Protein AF-A0A352UNQ6-F1 (afdb_monomer_lite)

Radius of gyration: 17.91 Å; chains: 1; bounding box: 37×36×43 Å

Foldseek 3Di:
DDPDDDPWDDQAAPDDDDPPDDHKYKAWDADVVVVGPDTDIDIDDDQRPTDHDAAPCVPVNDPGDDPPPCVVVPVVVVDDPDDDDDDDD

Secondary structure (DSSP, 8-state):
--S----PPPP-TT---STTSPPPEEEEEE-GGGT-SS-EEEEE--TTSSS----THHHH-TTSPPTT-TTTS-GGGG--SSPPP----

Sequence (89 aa):
MSNYVELGYPIYDGMGVYPGLPIPTVKIREDLTKGDPWNGSVMDIYLHAGTHCDAPWHYMGGDAPKMSDTKALPPESFVYDHPLMIDCP

Structure (mmCIF, N/CA/C/O backbone):
data_AF-A0A352UNQ6-F1
#
_entry.id   AF-A0A352UNQ6-F1
#
loop_
_atom_site.group_PDB
_atom_site.id
_atom_site.type_symbol
_atom_site.label_atom_id
_atom_site.label_alt_id
_atom_site.label_comp_id
_atom_site.label_asym_id
_atom_site.label_entity_id
_atom_site.label_seq_id
_atom_site.pdbx_PDB_ins_code
_atom_site.Cartn_x
_atom_site.Cartn_y
_atom_site.Cartn_z
_atom_site.occupancy
_atom_site.B_iso_or_equiv
_atom_site.auth_seq_id
_atom_site.auth_comp_id
_atom_site.auth_asym_id
_atom_site.auth_atom_id
_atom_site.pdbx_PDB_model_num
ATOM 1 N N . MET A 1 1 ? -21.831 -16.936 -2.668 1.00 59.50 1 MET A N 1
ATOM 2 C CA . MET A 1 1 ? -20.358 -17.034 -2.732 1.00 59.50 1 MET A CA 1
ATOM 3 C C . MET A 1 1 ? -19.849 -15.748 -3.357 1.00 59.50 1 MET A C 1
ATOM 5 O O . MET A 1 1 ? -20.541 -15.229 -4.223 1.00 59.50 1 MET A O 1
ATOM 9 N N . SER A 1 2 ? -18.741 -15.190 -2.865 1.00 69.38 2 SER A N 1
ATOM 10 C CA . SER A 1 2 ? -18.146 -13.989 -3.468 1.00 69.38 2 SER A CA 1
ATOM 11 C C . SER A 1 2 ? -17.583 -14.342 -4.845 1.00 69.38 2 SER A C 1
ATOM 13 O O . SER A 1 2 ? -16.946 -15.382 -4.981 1.00 69.38 2 SER A O 1
ATOM 15 N N . ASN A 1 3 ? -17.797 -13.481 -5.840 1.00 90.69 3 ASN A N 1
ATOM 16 C CA . ASN A 1 3 ? -17.172 -13.602 -7.164 1.00 90.69 3 ASN A CA 1
ATOM 17 C C . ASN A 1 3 ? -15.717 -13.093 -7.174 1.00 90.69 3 ASN A C 1
ATOM 19 O O . ASN A 1 3 ? -15.104 -13.015 -8.233 1.00 90.69 3 ASN A O 1
ATOM 23 N N . TYR A 1 4 ? -15.182 -12.726 -6.008 1.00 91.69 4 TYR A N 1
ATOM 24 C CA . TYR A 1 4 ? -13.854 -12.151 -5.841 1.00 91.69 4 TYR A CA 1
ATOM 25 C C . TYR A 1 4 ? -13.049 -12.936 -4.813 1.00 91.69 4 TYR A C 1
ATOM 27 O O . TYR A 1 4 ? -13.590 -13.370 -3.790 1.00 91.69 4 TYR A O 1
ATOM 35 N N . VAL A 1 5 ? -11.752 -13.058 -5.088 1.00 92.00 5 VAL A N 1
ATOM 36 C CA . VAL A 1 5 ? -10.739 -13.595 -4.179 1.00 92.00 5 VAL A CA 1
ATOM 37 C C . VAL A 1 5 ? -9.820 -12.447 -3.777 1.00 92.00 5 VAL A C 1
ATOM 39 O O . VAL A 1 5 ? -9.323 -11.727 -4.639 1.00 92.00 5 VAL A O 1
ATOM 42 N N . GLU A 1 6 ? -9.612 -12.277 -2.474 1.00 94.31 6 GLU A N 1
ATOM 43 C CA . GLU A 1 6 ? -8.681 -11.286 -1.937 1.00 94.31 6 GLU A CA 1
ATOM 44 C C . GLU A 1 6 ? -7.244 -11.792 -2.093 1.00 94.31 6 GLU A C 1
ATOM 46 O O . GLU A 1 6 ? -6.915 -12.882 -1.623 1.00 94.31 6 GLU A O 1
ATOM 51 N N . LEU A 1 7 ? -6.401 -10.996 -2.752 1.00 94.56 7 LEU A N 1
ATOM 52 C CA . LEU A 1 7 ? -4.964 -11.258 -2.904 1.00 94.56 7 LEU A CA 1
ATOM 53 C C . LEU A 1 7 ? -4.109 -10.222 -2.156 1.00 94.56 7 LEU A C 1
ATOM 55 O O . LEU A 1 7 ? -2.893 -10.384 -2.041 1.00 94.56 7 LEU A O 1
ATOM 59 N N . GLY A 1 8 ? -4.723 -9.142 -1.667 1.00 95.12 8 GLY A N 1
ATOM 60 C CA . GLY A 1 8 ? -4.068 -8.114 -0.881 1.00 95.12 8 GLY A CA 1
ATOM 61 C C . GLY A 1 8 ? -3.725 -8.609 0.519 1.00 95.12 8 GLY A C 1
ATOM 62 O O . GLY A 1 8 ? -4.533 -9.231 1.209 1.00 95.12 8 GLY A O 1
ATOM 63 N N . TYR A 1 9 ? -2.512 -8.301 0.963 1.00 94.88 9 TYR A N 1
ATOM 64 C CA . TYR A 1 9 ? -2.129 -8.481 2.352 1.00 94.88 9 TYR A CA 1
ATOM 65 C C . TYR A 1 9 ? -2.618 -7.281 3.178 1.00 94.88 9 TYR A C 1
ATOM 67 O O . TYR A 1 9 ? -2.410 -6.139 2.754 1.00 94.88 9 TYR A O 1
ATOM 75 N N . PRO A 1 10 ? -3.250 -7.491 4.348 1.00 94.50 10 PRO A N 1
ATOM 76 C CA . PRO A 1 10 ? -3.746 -6.390 5.163 1.00 94.50 10 PRO A CA 1
ATOM 77 C C . PRO A 1 10 ? -2.599 -5.499 5.652 1.00 94.50 10 PRO A C 1
ATOM 79 O O . PRO A 1 10 ? -1.544 -5.987 6.059 1.00 94.50 10 PRO A O 1
ATOM 82 N N . ILE A 1 11 ? -2.840 -4.189 5.672 1.00 95.44 11 ILE A N 1
ATOM 83 C CA . ILE A 1 11 ? -1.942 -3.215 6.293 1.00 95.44 11 ILE A CA 1
ATOM 84 C C . ILE A 1 11 ? -2.405 -2.964 7.724 1.00 95.44 11 ILE A C 1
ATOM 86 O O . ILE A 1 11 ? -3.564 -2.619 7.957 1.00 95.44 11 ILE A O 1
ATOM 90 N N . TYR A 1 12 ? -1.501 -3.135 8.683 1.00 95.19 12 TYR A N 1
ATOM 91 C CA . TYR A 1 12 ? -1.790 -2.935 10.099 1.00 95.19 12 TYR A CA 1
ATOM 92 C C . TYR A 1 12 ? -0.546 -2.485 10.871 1.00 95.19 12 TYR A C 1
ATOM 94 O O . TYR A 1 12 ? 0.589 -2.650 10.419 1.00 95.19 12 TYR A O 1
ATOM 102 N N . ASP A 1 13 ? -0.780 -1.896 12.042 1.00 96.38 13 ASP A N 1
ATOM 103 C CA . ASP A 1 13 ? 0.272 -1.417 12.938 1.00 96.38 13 ASP A CA 1
ATOM 104 C C . ASP A 1 13 ? 1.209 -2.560 13.352 1.00 96.38 13 ASP A C 1
ATOM 106 O O . ASP A 1 13 ? 0.760 -3.626 13.778 1.00 96.38 13 ASP A O 1
ATOM 110 N N . GLY A 1 14 ? 2.518 -2.351 13.216 1.00 92.38 14 GLY A N 1
ATOM 111 C CA . GLY A 1 14 ? 3.505 -3.354 13.622 1.00 92.38 14 GLY A CA 1
ATOM 112 C C . GLY A 1 14 ? 3.646 -4.551 12.673 1.00 92.38 14 GLY A C 1
ATOM 113 O O . GLY A 1 14 ? 4.266 -5.546 13.053 1.00 92.38 14 GLY A O 1
ATOM 114 N N . MET A 1 15 ? 3.081 -4.494 11.460 1.00 94.44 15 MET A N 1
ATOM 115 C CA . MET A 1 15 ? 3.223 -5.575 10.481 1.00 94.44 15 MET A CA 1
ATOM 116 C C . MET A 1 15 ? 4.681 -5.808 10.054 1.00 94.44 15 MET A C 1
ATOM 118 O O . MET A 1 15 ? 5.528 -4.914 10.115 1.00 94.44 15 MET A O 1
ATOM 122 N N . GLY A 1 16 ? 4.963 -7.022 9.577 1.00 92.75 16 GLY A N 1
ATOM 123 C CA . GLY A 1 16 ? 6.273 -7.364 9.031 1.00 92.75 16 GLY A CA 1
ATOM 124 C C . GLY A 1 16 ? 6.598 -6.541 7.783 1.00 92.75 16 GLY A C 1
ATOM 125 O O . GLY A 1 16 ? 5.776 -6.412 6.878 1.00 92.75 16 GLY A O 1
ATOM 126 N N . VAL A 1 17 ? 7.821 -6.022 7.730 1.00 95.62 17 VAL A N 1
ATOM 127 C CA . VAL A 1 17 ? 8.400 -5.344 6.564 1.00 95.62 17 VAL A CA 1
ATOM 128 C C . VAL A 1 17 ? 9.817 -5.846 6.329 1.00 95.62 17 VAL A C 1
ATOM 130 O O . VAL A 1 17 ? 10.382 -6.563 7.159 1.00 95.62 17 VAL A O 1
ATOM 133 N N . TYR A 1 18 ? 10.406 -5.469 5.195 1.00 95.31 18 TYR A N 1
ATOM 134 C CA . TYR A 1 18 ? 11.803 -5.781 4.923 1.00 95.31 18 TYR A CA 1
ATOM 135 C C . TYR A 1 18 ? 12.715 -5.240 6.048 1.00 95.31 18 TYR A C 1
ATOM 137 O O . TYR A 1 18 ? 12.508 -4.109 6.509 1.00 95.31 18 TYR A O 1
ATOM 145 N N . PRO A 1 19 ? 13.727 -6.010 6.499 1.00 96.56 19 PRO A N 1
ATOM 146 C CA . PRO A 1 19 ? 14.588 -5.612 7.609 1.00 96.56 19 PRO A CA 1
ATOM 147 C C . PRO A 1 19 ? 15.212 -4.223 7.426 1.00 96.56 19 PRO A C 1
ATOM 149 O O . PRO A 1 19 ? 15.864 -3.943 6.422 1.00 96.56 19 PRO A O 1
ATOM 152 N N . GLY A 1 20 ? 15.039 -3.362 8.431 1.00 94.69 20 GLY A N 1
ATOM 153 C CA . GLY A 1 20 ? 15.593 -2.005 8.447 1.00 94.69 20 GLY A CA 1
ATOM 154 C C . GLY A 1 20 ? 14.722 -0.933 7.786 1.00 94.69 20 GLY A C 1
ATOM 155 O O . GLY A 1 20 ? 15.111 0.233 7.807 1.00 94.69 20 GLY A O 1
ATOM 156 N N . LEU A 1 21 ? 13.554 -1.284 7.236 1.00 93.88 21 LEU A N 1
ATOM 157 C CA . LEU A 1 21 ? 12.606 -0.305 6.699 1.00 93.88 21 LEU A CA 1
ATOM 158 C C . LEU A 1 21 ? 11.625 0.207 7.766 1.00 93.88 21 LEU A C 1
ATOM 160 O O . LEU A 1 21 ? 11.391 -0.477 8.767 1.00 93.88 21 LEU A O 1
ATOM 164 N N . PRO A 1 22 ? 11.031 1.401 7.567 1.00 95.62 22 PRO A N 1
ATOM 165 C CA . PRO A 1 22 ? 10.005 1.914 8.464 1.00 95.62 22 PRO A CA 1
ATOM 166 C C . PRO A 1 22 ? 8.804 0.967 8.544 1.00 95.62 22 PRO A C 1
ATOM 168 O O . PRO A 1 22 ? 8.235 0.572 7.526 1.00 95.62 22 PRO A O 1
ATOM 171 N N . ILE A 1 23 ? 8.416 0.630 9.771 1.00 96.06 23 ILE A N 1
ATOM 172 C CA . ILE A 1 23 ? 7.248 -0.204 10.052 1.00 96.06 23 ILE A CA 1
ATOM 173 C C . ILE A 1 23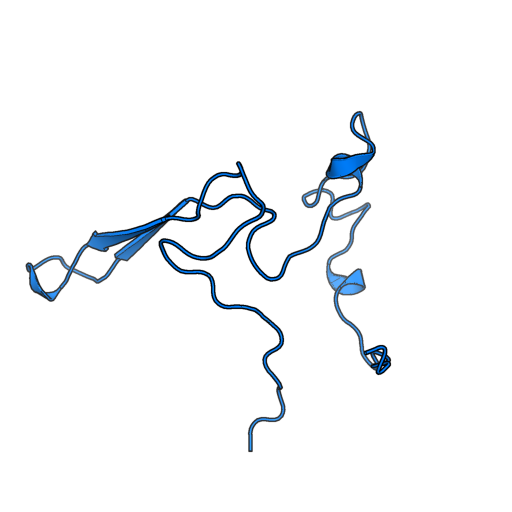 ? 5.989 0.672 9.929 1.00 96.06 23 ILE A C 1
ATOM 175 O O . ILE A 1 23 ? 5.976 1.759 10.516 1.00 96.06 23 ILE A O 1
ATOM 179 N N . PRO A 1 24 ? 4.943 0.238 9.196 1.00 96.38 24 PRO A N 1
ATOM 180 C CA . PRO A 1 24 ? 3.687 0.966 9.117 1.00 96.38 24 PRO A CA 1
ATOM 181 C C . PRO A 1 24 ? 3.093 1.200 10.501 1.00 96.38 24 PRO A C 1
ATOM 183 O O . PRO A 1 24 ? 3.107 0.303 11.349 1.00 96.38 24 PRO A O 1
ATOM 186 N N . THR A 1 25 ? 2.542 2.395 10.705 1.00 96.94 25 THR A N 1
ATOM 187 C CA . THR A 1 25 ? 1.784 2.710 11.916 1.00 96.94 25 THR A CA 1
ATOM 188 C C . THR A 1 25 ? 0.351 3.057 11.573 1.00 96.94 25 THR A C 1
ATOM 190 O O . THR A 1 25 ? 0.102 3.777 10.607 1.00 96.94 25 THR A O 1
ATOM 193 N N . VAL A 1 26 ? -0.591 2.547 12.365 1.00 96.25 26 VAL A N 1
ATOM 194 C CA . VAL A 1 26 ? -2.018 2.864 12.244 1.00 96.25 26 VAL A CA 1
ATOM 195 C C . VAL A 1 26 ? -2.534 3.221 13.629 1.00 96.25 26 VAL A C 1
ATOM 197 O O . VAL A 1 26 ? -2.581 2.374 14.517 1.00 96.25 26 VAL A O 1
ATOM 200 N N . LYS A 1 27 ? -2.897 4.488 13.837 1.00 96.44 27 LYS A N 1
ATOM 201 C CA . LYS A 1 27 ? -3.278 5.011 15.157 1.00 96.44 27 LYS A CA 1
ATOM 202 C C . LYS A 1 27 ? -4.641 5.673 15.106 1.00 96.44 27 LYS A C 1
ATOM 204 O O . LYS A 1 27 ? -4.882 6.519 14.248 1.00 96.44 27 LYS A O 1
ATOM 209 N N . ILE A 1 28 ? -5.501 5.334 16.064 1.00 97.06 28 ILE A N 1
ATOM 210 C CA . ILE A 1 28 ? -6.773 6.031 16.272 1.00 97.06 28 ILE A CA 1
ATOM 211 C C . ILE A 1 28 ? -6.477 7.479 16.681 1.00 97.06 28 ILE A C 1
ATOM 213 O O . ILE A 1 28 ? -5.697 7.719 17.605 1.00 97.06 28 ILE A O 1
ATOM 217 N N . ARG A 1 29 ? -7.099 8.430 15.983 1.00 97.50 29 ARG A N 1
ATOM 218 C CA . ARG A 1 29 ? -7.023 9.868 16.258 1.00 97.50 29 ARG A CA 1
ATOM 219 C C . ARG A 1 29 ? -8.306 10.376 16.904 1.00 97.50 29 ARG A C 1
ATOM 221 O O . ARG A 1 29 ? -8.221 11.040 17.928 1.00 97.50 29 ARG A O 1
ATOM 228 N N . GLU A 1 30 ? -9.456 10.032 16.331 1.00 98.56 30 GLU A N 1
ATOM 229 C CA . GLU A 1 30 ? -10.778 10.291 16.907 1.00 98.56 30 GLU A CA 1
ATOM 230 C C . GLU A 1 30 ? -11.431 8.962 17.313 1.00 98.56 30 GLU A C 1
ATOM 232 O O . GLU A 1 30 ? -11.341 7.978 16.575 1.00 98.56 30 GLU A O 1
ATOM 237 N N . ASP A 1 31 ? -12.057 8.921 18.488 1.00 98.12 31 ASP A N 1
ATOM 238 C CA . ASP A 1 31 ? -12.600 7.715 19.111 1.00 98.12 31 ASP A CA 1
ATOM 239 C C . ASP A 1 31 ? -13.971 7.976 19.762 1.00 98.12 31 ASP A C 1
ATOM 241 O O . ASP A 1 31 ? -14.083 8.626 20.807 1.00 98.12 31 ASP A O 1
ATOM 245 N N . LEU A 1 32 ? -15.030 7.400 19.186 1.00 98.31 32 LEU A N 1
ATOM 246 C CA . LEU A 1 32 ? -16.403 7.492 19.699 1.00 98.31 32 LEU A CA 1
ATOM 247 C C . LEU A 1 32 ? -16.522 6.995 21.142 1.00 98.31 32 LEU A C 1
ATOM 249 O O . LEU A 1 32 ? -17.347 7.500 21.902 1.00 98.31 32 LEU A O 1
ATOM 253 N N . THR A 1 33 ? -15.691 6.033 21.554 1.00 97.88 33 THR A N 1
ATOM 254 C CA . THR A 1 33 ? -15.709 5.523 22.934 1.00 97.88 33 THR A CA 1
ATOM 255 C C . THR A 1 33 ? -15.188 6.548 23.943 1.00 97.88 33 THR A C 1
ATOM 257 O O . THR A 1 33 ? -15.492 6.451 25.131 1.00 97.88 33 THR A O 1
ATOM 260 N N . LYS A 1 34 ? -14.456 7.565 23.468 1.00 97.56 34 LYS A N 1
ATOM 261 C CA . LYS A 1 34 ? -13.961 8.704 24.248 1.00 97.56 34 LYS A CA 1
ATOM 262 C C . LYS A 1 34 ? -14.828 9.960 24.101 1.00 97.56 34 LYS A C 1
ATOM 264 O O . LYS A 1 34 ? -14.516 10.978 24.713 1.00 97.56 34 LYS A O 1
ATOM 269 N N . GLY A 1 35 ? -15.929 9.881 23.350 1.00 98.06 35 GLY A N 1
ATOM 270 C CA . GLY A 1 35 ? -16.859 10.992 23.133 1.00 98.06 35 GLY A CA 1
ATOM 271 C C . GLY A 1 35 ? -16.524 11.886 21.937 1.00 98.06 35 GLY A C 1
ATOM 272 O O . GLY A 1 35 ? -17.164 12.926 21.777 1.00 98.06 35 GLY A O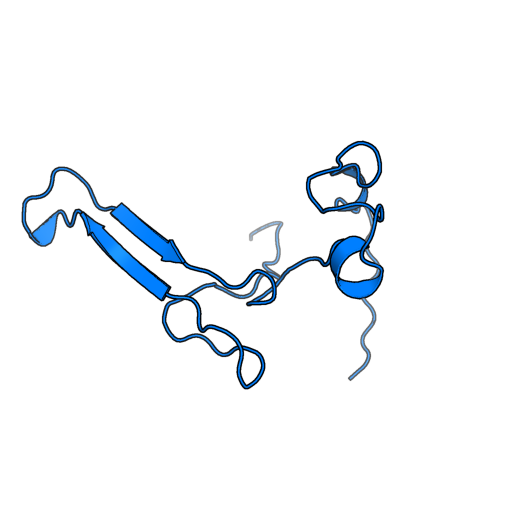 1
ATOM 273 N N . ASP A 1 36 ? -15.565 11.496 21.093 1.00 98.44 36 ASP A N 1
ATOM 274 C CA . ASP A 1 36 ? -15.317 12.185 19.825 1.00 98.44 36 ASP A CA 1
ATOM 275 C C . ASP A 1 36 ? -16.490 11.973 18.846 1.00 98.44 36 ASP A C 1
ATOM 277 O O . ASP A 1 36 ? -17.221 10.988 18.954 1.00 98.44 36 ASP A O 1
ATOM 281 N N . PRO A 1 37 ? -16.700 12.867 17.863 1.00 98.31 37 PRO A N 1
ATOM 282 C CA . PRO A 1 37 ? -17.858 12.799 16.965 1.00 98.31 37 PRO A CA 1
ATOM 283 C C . PRO A 1 37 ? -17.832 11.639 15.948 1.00 98.31 37 PRO A C 1
ATOM 285 O O . PRO A 1 37 ? -18.870 11.335 15.359 1.00 98.31 37 PRO A O 1
ATOM 288 N N . TRP A 1 38 ? -16.681 11.001 15.713 1.00 98.44 38 TRP A N 1
ATOM 289 C CA . TRP A 1 38 ? -16.519 9.848 14.816 1.00 98.44 38 TRP A CA 1
ATOM 290 C C . TRP A 1 38 ? -15.270 9.036 15.183 1.00 98.44 38 TRP A C 1
ATOM 292 O O . TRP A 1 38 ? -14.439 9.483 15.966 1.00 98.44 38 TRP A O 1
ATOM 302 N N . ASN A 1 39 ? -15.124 7.852 14.581 1.00 98.31 39 ASN A N 1
ATOM 303 C CA . ASN A 1 39 ? -13.875 7.093 14.624 1.00 98.31 39 ASN A CA 1
ATOM 304 C C . ASN A 1 39 ? -12.996 7.477 13.432 1.00 98.31 39 ASN A C 1
ATOM 306 O O . ASN A 1 39 ? -13.444 7.404 12.288 1.00 98.31 39 ASN A O 1
ATOM 310 N N . GLY A 1 40 ? -11.752 7.861 13.692 1.00 97.81 40 GLY A N 1
ATOM 311 C CA . GLY A 1 40 ? -10.780 8.230 12.667 1.00 97.81 40 GLY A CA 1
ATOM 312 C C . GLY A 1 40 ? -9.407 7.667 12.997 1.00 97.81 40 GLY A C 1
ATOM 313 O O . GLY A 1 40 ? -9.040 7.553 14.164 1.00 97.81 40 GLY A O 1
ATOM 314 N N . SER A 1 41 ? -8.645 7.270 11.979 1.00 97.44 41 SER A N 1
ATOM 315 C CA . SER A 1 41 ? -7.280 6.760 12.144 1.00 97.44 41 SER A CA 1
ATOM 316 C C . SER A 1 41 ? -6.319 7.446 11.185 1.00 97.44 41 SER A C 1
ATOM 318 O O . SER A 1 41 ? -6.694 7.819 10.075 1.00 97.44 41 SER A O 1
ATOM 320 N N . VAL A 1 42 ? -5.074 7.597 11.624 1.00 97.88 42 VAL A N 1
ATOM 321 C CA . VAL A 1 42 ? -3.953 8.080 10.817 1.00 97.88 42 VAL A CA 1
ATOM 322 C C . VAL A 1 42 ? -3.052 6.897 10.501 1.00 97.88 42 VAL A C 1
ATOM 324 O O . VAL A 1 42 ? -2.751 6.097 11.390 1.00 97.88 42 VAL A O 1
ATOM 327 N N . MET A 1 43 ? -2.642 6.801 9.238 1.00 97.00 43 MET A N 1
ATOM 328 C CA . MET A 1 43 ? -1.727 5.780 8.752 1.00 97.00 43 MET A CA 1
ATOM 329 C C . MET A 1 43 ? -0.470 6.432 8.183 1.00 97.00 43 MET A C 1
ATOM 331 O O . MET A 1 43 ? -0.566 7.239 7.260 1.00 97.00 43 MET A O 1
ATOM 335 N N . ASP A 1 44 ? 0.686 6.014 8.693 1.00 96.88 44 ASP A N 1
ATOM 336 C CA . ASP A 1 44 ? 1.999 6.299 8.114 1.00 96.88 44 ASP A CA 1
ATOM 337 C C . ASP A 1 44 ? 2.580 4.986 7.585 1.00 96.88 44 ASP A C 1
ATOM 339 O O . ASP A 1 44 ? 2.648 3.998 8.318 1.00 96.88 44 ASP A O 1
ATOM 343 N N . ILE A 1 45 ? 2.987 4.954 6.316 1.00 96.31 45 ILE A N 1
ATOM 344 C CA . ILE A 1 45 ? 3.385 3.719 5.632 1.00 96.31 45 ILE A CA 1
ATOM 345 C C . ILE A 1 45 ? 4.613 3.930 4.745 1.00 96.31 45 ILE A C 1
ATOM 347 O O . ILE A 1 45 ? 4.732 4.930 4.038 1.00 96.31 45 ILE A O 1
ATOM 351 N N . TYR A 1 46 ? 5.515 2.947 4.754 1.00 95.50 46 TYR A N 1
ATOM 352 C CA . TYR A 1 46 ? 6.537 2.803 3.724 1.00 95.50 46 TYR A CA 1
ATOM 353 C C . TYR A 1 46 ? 5.935 2.106 2.497 1.00 95.50 46 TYR A C 1
ATOM 355 O O . TYR A 1 46 ? 5.342 1.042 2.637 1.00 95.50 46 TYR A O 1
ATOM 363 N N . LEU A 1 47 ? 6.091 2.676 1.298 1.00 95.00 47 LEU A N 1
ATOM 364 C CA . LEU A 1 47 ? 5.337 2.249 0.104 1.00 95.00 47 LEU A CA 1
ATOM 365 C C . LEU A 1 47 ? 5.620 0.812 -0.371 1.00 95.00 47 LEU A C 1
ATOM 367 O O . LEU A 1 47 ? 4.826 0.273 -1.134 1.00 95.00 47 LEU A O 1
ATOM 371 N N . HIS A 1 48 ? 6.692 0.181 0.116 1.00 95.44 48 HIS A N 1
ATOM 372 C CA . HIS A 1 48 ? 7.004 -1.232 -0.141 1.00 95.44 48 HIS A CA 1
ATOM 373 C C . HIS A 1 48 ? 6.533 -2.175 0.983 1.00 95.44 48 HIS A C 1
ATOM 375 O O . HIS A 1 48 ? 7.088 -3.259 1.168 1.00 95.44 48 HIS A O 1
ATOM 381 N N . ALA A 1 49 ? 5.554 -1.758 1.790 1.00 95.38 49 ALA A N 1
ATOM 382 C CA . ALA A 1 49 ? 4.908 -2.610 2.784 1.00 95.38 49 ALA A CA 1
ATOM 383 C C . ALA A 1 49 ? 3.634 -3.253 2.209 1.00 95.38 49 ALA A C 1
ATOM 385 O O . ALA A 1 49 ? 2.819 -2.580 1.582 1.00 95.38 49 ALA A O 1
ATOM 386 N N . GLY A 1 50 ? 3.443 -4.552 2.467 1.00 95.25 50 GLY A N 1
ATOM 387 C CA . GLY A 1 50 ? 2.281 -5.314 1.991 1.00 95.25 50 GLY A CA 1
ATOM 388 C C . GLY A 1 50 ? 2.264 -5.538 0.474 1.00 95.25 50 GLY A C 1
ATOM 389 O O . GLY A 1 50 ? 3.299 -5.481 -0.192 1.00 95.25 50 GLY A O 1
ATOM 390 N N . THR A 1 51 ? 1.083 -5.826 -0.077 1.00 96.94 51 THR A N 1
ATOM 391 C CA . THR A 1 51 ? 0.886 -5.985 -1.528 1.00 96.94 51 THR A CA 1
ATOM 392 C C . THR A 1 51 ? 0.954 -4.616 -2.212 1.00 96.94 51 THR A C 1
ATOM 394 O O . THR A 1 51 ? 0.140 -3.745 -1.916 1.00 96.94 51 THR A O 1
ATOM 397 N N . HIS A 1 52 ? 1.913 -4.415 -3.120 1.00 96.00 52 HIS A N 1
ATOM 398 C CA . HIS A 1 52 ? 2.180 -3.118 -3.758 1.00 96.00 52 HIS A CA 1
ATOM 399 C C . HIS A 1 52 ? 2.703 -3.270 -5.198 1.00 96.00 52 HIS A C 1
ATOM 401 O O . HIS A 1 52 ? 2.901 -4.382 -5.689 1.00 96.00 52 HIS A O 1
ATOM 407 N N . CYS A 1 53 ? 2.912 -2.141 -5.881 1.00 95.69 53 CYS A N 1
ATOM 408 C CA . CYS A 1 53 ? 3.532 -2.067 -7.204 1.00 95.69 53 CYS A CA 1
ATOM 409 C C . CYS A 1 53 ? 4.647 -1.019 -7.206 1.00 95.69 53 CYS A C 1
ATOM 411 O O . CYS A 1 53 ? 4.439 0.112 -6.763 1.00 95.69 53 CYS A O 1
ATOM 413 N N . ASP A 1 54 ? 5.795 -1.373 -7.775 1.00 96.69 54 ASP A N 1
ATOM 414 C CA . ASP A 1 54 ? 6.923 -0.460 -7.929 1.00 96.69 54 ASP A CA 1
ATOM 415 C C . ASP A 1 54 ? 6.786 0.361 -9.213 1.00 96.69 54 ASP A C 1
ATOM 417 O O . ASP A 1 54 ? 6.466 -0.160 -10.282 1.00 96.69 54 ASP A O 1
ATOM 421 N N . ALA A 1 55 ? 7.078 1.658 -9.129 1.00 96.88 55 ALA A N 1
ATOM 422 C CA . ALA A 1 55 ? 7.248 2.485 -10.320 1.00 96.88 55 ALA A CA 1
ATOM 423 C C . ALA A 1 55 ? 8.675 2.332 -10.883 1.00 96.88 55 ALA A C 1
ATOM 425 O O . ALA A 1 55 ? 9.605 2.167 -10.092 1.00 96.88 55 ALA A O 1
ATOM 426 N N . PRO A 1 56 ? 8.904 2.491 -12.203 1.00 97.56 56 PRO A N 1
ATOM 427 C CA . PRO A 1 56 ? 10.246 2.472 -12.796 1.00 97.56 56 PRO A CA 1
ATOM 428 C C . PRO A 1 56 ? 11.256 3.373 -12.078 1.00 97.56 56 PRO A C 1
ATOM 430 O O . PRO A 1 56 ? 12.406 2.985 -11.872 1.00 97.56 56 PRO A O 1
ATOM 433 N N . TRP A 1 57 ? 10.812 4.552 -11.633 1.00 98.06 57 TRP A N 1
ATOM 434 C CA . TRP A 1 57 ? 11.625 5.490 -10.861 1.00 98.06 57 TRP A CA 1
ATOM 435 C C . TRP A 1 57 ? 12.294 4.879 -9.621 1.00 98.06 57 TRP A C 1
ATOM 437 O O . TRP A 1 57 ? 13.408 5.284 -9.299 1.00 98.06 57 TRP A O 1
ATOM 447 N N . HIS A 1 58 ? 11.669 3.895 -8.964 1.00 96.94 58 HIS A N 1
ATOM 448 C CA . HIS A 1 58 ? 12.202 3.235 -7.763 1.00 96.94 58 HIS A CA 1
ATOM 449 C C . HIS A 1 58 ? 13.616 2.672 -7.968 1.00 96.94 58 HIS A C 1
ATOM 451 O O . HIS A 1 58 ? 14.493 2.885 -7.135 1.00 96.94 58 HIS A O 1
ATOM 457 N N . TYR A 1 59 ? 13.868 2.031 -9.114 1.00 95.88 59 TYR A N 1
ATOM 458 C CA . TYR A 1 59 ? 15.176 1.442 -9.429 1.00 95.88 59 TYR A CA 1
ATOM 459 C C . TYR A 1 59 ? 15.968 2.214 -10.486 1.00 95.88 59 TYR A C 1
ATOM 461 O O . TYR A 1 59 ? 17.196 2.152 -10.492 1.00 95.88 59 TYR A O 1
ATOM 469 N N . MET A 1 60 ? 15.291 2.926 -11.391 1.00 97.62 60 MET A N 1
ATOM 470 C CA . MET A 1 60 ? 15.947 3.628 -12.500 1.00 97.62 60 MET A CA 1
ATOM 471 C C . MET A 1 60 ? 16.326 5.074 -12.150 1.00 97.62 60 MET A C 1
ATOM 473 O O . MET A 1 60 ? 17.263 5.616 -12.733 1.00 97.62 60 MET A O 1
ATOM 477 N N . GLY A 1 61 ? 15.631 5.696 -11.192 1.00 96.38 61 GLY A N 1
ATOM 478 C CA . GLY A 1 61 ? 15.851 7.086 -10.798 1.00 96.38 61 GLY A CA 1
ATOM 479 C C . GLY A 1 61 ? 15.669 8.096 -11.940 1.00 96.38 61 GLY A C 1
ATOM 480 O O . GLY A 1 61 ? 15.018 7.825 -12.949 1.00 96.38 61 GLY A O 1
ATOM 481 N N . GLY A 1 62 ? 16.237 9.292 -11.756 1.00 96.44 62 GLY A N 1
ATOM 482 C CA . GLY A 1 62 ? 16.217 10.362 -12.759 1.00 96.44 62 GLY A CA 1
ATOM 483 C C . GLY A 1 62 ? 14.803 10.723 -13.221 1.00 96.44 62 GLY A C 1
ATOM 484 O O . GLY A 1 62 ? 13.906 10.915 -12.396 1.00 96.44 62 GLY A O 1
ATOM 485 N N . ASP A 1 63 ? 14.632 10.775 -14.542 1.00 96.31 63 ASP A N 1
ATOM 486 C CA . ASP A 1 63 ? 13.371 11.101 -15.217 1.00 96.31 63 ASP A CA 1
ATOM 487 C C . ASP A 1 63 ? 12.510 9.864 -15.520 1.00 96.31 63 ASP A C 1
ATOM 489 O O . ASP A 1 63 ? 11.543 9.948 -16.277 1.00 96.31 63 ASP A O 1
ATOM 493 N N . ALA A 1 64 ? 12.847 8.696 -14.959 1.00 98.06 64 ALA A N 1
ATOM 494 C CA . ALA A 1 64 ? 12.019 7.511 -15.132 1.00 98.06 64 ALA A CA 1
ATOM 495 C C . ALA A 1 64 ? 10.609 7.736 -14.543 1.00 98.06 64 ALA A C 1
ATOM 497 O O . ALA A 1 64 ? 10.462 8.444 -13.538 1.00 98.06 64 ALA A O 1
ATOM 498 N N . PRO A 1 65 ? 9.566 7.117 -15.127 1.00 97.81 65 PRO A N 1
ATOM 499 C CA . PRO A 1 65 ? 8.194 7.303 -14.671 1.00 97.81 65 PRO A CA 1
ATOM 500 C C . PRO A 1 65 ? 8.001 6.981 -13.187 1.00 97.81 65 PRO A C 1
ATOM 502 O O . PRO A 1 65 ? 8.406 5.925 -12.694 1.00 97.81 65 PRO A O 1
ATOM 505 N N . LYS A 1 66 ? 7.339 7.897 -12.479 1.00 97.06 66 LYS A N 1
ATOM 506 C CA . LYS A 1 66 ? 6.829 7.694 -11.114 1.00 97.06 66 LYS A CA 1
ATOM 507 C C . LYS A 1 66 ? 5.414 7.127 -11.183 1.00 97.06 66 LYS A C 1
ATOM 509 O O . LYS A 1 66 ? 4.744 7.297 -12.192 1.00 97.06 66 LYS A O 1
ATOM 514 N N . MET A 1 67 ? 4.913 6.555 -10.086 1.00 95.19 67 MET A N 1
ATOM 515 C CA . MET A 1 67 ? 3.545 6.009 -10.046 1.00 95.19 67 MET A CA 1
ATOM 516 C C . MET A 1 67 ? 2.465 7.066 -10.356 1.00 95.19 67 MET A C 1
ATOM 518 O O . MET A 1 67 ? 1.388 6.742 -10.835 1.00 95.19 67 MET A O 1
ATOM 522 N N . SER A 1 68 ? 2.759 8.348 -10.121 1.00 95.31 68 SER A N 1
ATOM 523 C CA . SER A 1 68 ? 1.868 9.462 -10.460 1.00 95.31 68 SER A CA 1
ATOM 524 C C . SER A 1 68 ? 1.842 9.826 -11.953 1.00 95.31 68 SER A C 1
ATOM 526 O O . SER A 1 68 ? 1.029 10.658 -12.351 1.00 95.31 68 SER A O 1
ATOM 528 N N . ASP A 1 69 ? 2.745 9.283 -12.774 1.00 96.88 69 ASP A N 1
ATOM 529 C CA . ASP A 1 69 ? 2.778 9.531 -14.217 1.00 96.88 69 ASP A CA 1
ATOM 530 C C . ASP A 1 69 ? 1.786 8.615 -14.938 1.00 96.88 69 ASP A C 1
ATOM 532 O O . ASP A 1 69 ? 2.142 7.581 -15.498 1.00 96.88 69 ASP A O 1
ATOM 536 N N . THR A 1 70 ? 0.516 9.013 -14.936 1.00 96.50 70 THR A N 1
ATOM 537 C CA . THR A 1 70 ? -0.574 8.232 -15.537 1.00 96.50 70 THR A CA 1
ATOM 538 C C . THR A 1 70 ? -0.525 8.170 -17.062 1.00 96.50 70 THR A C 1
ATOM 540 O O . THR A 1 70 ? -1.243 7.376 -17.662 1.00 96.50 70 THR A O 1
ATOM 543 N N . LYS A 1 71 ? 0.310 8.990 -17.715 1.00 97.12 71 LYS A N 1
ATOM 544 C CA . LYS A 1 71 ? 0.524 8.890 -19.164 1.00 97.12 71 LYS A CA 1
ATOM 545 C C . LYS A 1 71 ? 1.496 7.764 -19.487 1.00 97.12 71 LYS A C 1
ATOM 547 O O . LYS A 1 71 ? 1.269 7.033 -20.446 1.00 97.12 71 LYS A O 1
ATOM 552 N N . ALA A 1 72 ? 2.565 7.638 -18.704 1.00 96.62 72 ALA A N 1
ATOM 553 C CA . ALA A 1 72 ? 3.534 6.558 -18.852 1.00 96.62 72 ALA A CA 1
ATOM 554 C C . ALA A 1 72 ? 3.054 5.237 -18.222 1.00 96.62 72 ALA A C 1
ATOM 556 O O . ALA A 1 72 ? 3.384 4.167 -18.727 1.00 96.62 72 ALA A O 1
ATOM 557 N N . LEU A 1 73 ? 2.272 5.313 -17.141 1.00 96.44 73 LEU A N 1
ATOM 558 C CA . LEU A 1 73 ? 1.711 4.185 -16.392 1.00 96.44 73 LEU A CA 1
ATOM 559 C C . LEU A 1 73 ? 0.182 4.337 -16.280 1.00 96.44 73 LEU A C 1
ATOM 561 O O . LEU A 1 73 ? -0.328 4.702 -15.217 1.00 96.44 73 LEU A O 1
ATOM 565 N N . PRO A 1 74 ? -0.573 4.110 -17.368 1.00 96.62 74 PRO A N 1
ATOM 566 C CA . PRO A 1 74 ? -2.027 4.218 -17.327 1.00 96.62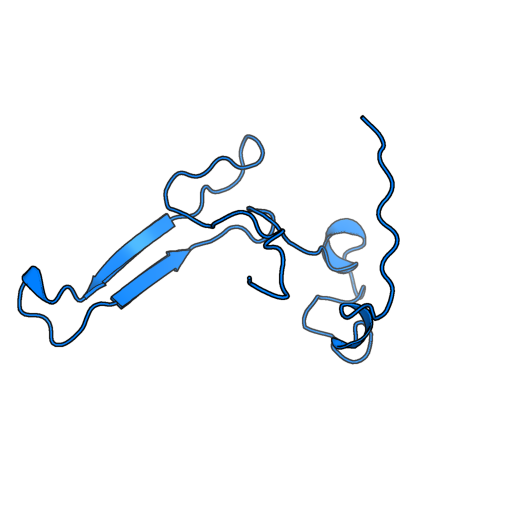 74 PRO A CA 1
ATOM 567 C C . PRO A 1 74 ? -2.621 3.165 -16.372 1.00 96.62 74 PRO A C 1
ATOM 569 O O . PRO A 1 74 ? -2.225 1.996 -16.463 1.00 96.62 74 PRO A O 1
ATOM 572 N N . PRO A 1 75 ? -3.559 3.533 -15.472 1.00 94.62 75 PRO A N 1
ATOM 573 C CA . PRO A 1 75 ? -4.143 2.619 -14.482 1.00 94.62 75 PRO A CA 1
ATOM 574 C C . PRO A 1 75 ? -4.742 1.343 -15.080 1.00 94.62 75 PRO A C 1
ATOM 576 O O . PRO A 1 75 ? -4.716 0.288 -14.453 1.00 94.62 75 PRO A O 1
ATOM 579 N N . GLU A 1 76 ? -5.237 1.418 -16.313 1.00 95.62 76 GLU A N 1
ATOM 580 C CA . GLU A 1 76 ? -5.812 0.293 -17.048 1.00 95.62 76 GLU A CA 1
ATOM 581 C C . GLU A 1 76 ? -4.786 -0.821 -17.300 1.00 95.62 76 GLU A C 1
ATOM 583 O O . GLU A 1 76 ? -5.167 -1.981 -17.412 1.00 95.62 76 GLU A O 1
ATOM 588 N N . SER A 1 77 ? -3.484 -0.506 -17.307 1.00 94.44 77 SER A N 1
ATOM 589 C CA . SER A 1 77 ? -2.414 -1.514 -17.410 1.00 94.44 77 SER A CA 1
ATOM 590 C C . SER A 1 77 ? -2.324 -2.430 -16.187 1.00 94.44 77 SER A C 1
ATOM 592 O O . SER A 1 77 ? -1.659 -3.459 -16.248 1.00 94.44 77 SER A O 1
ATOM 594 N N . PHE A 1 78 ? -2.970 -2.064 -15.076 1.00 94.88 78 PHE A N 1
ATOM 595 C CA . PHE A 1 78 ? -3.018 -2.854 -13.845 1.00 94.88 78 PHE A CA 1
ATOM 596 C C .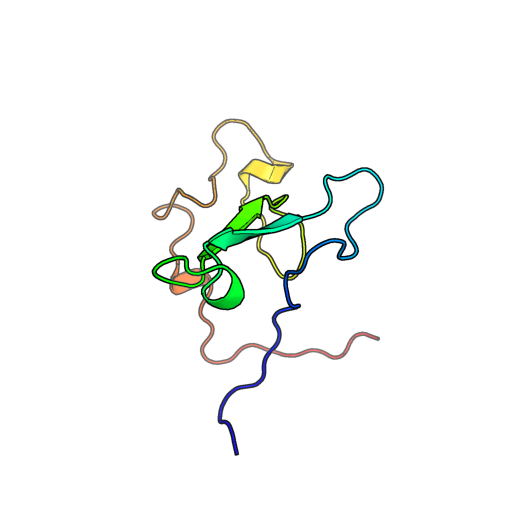 PHE A 1 78 ? -4.327 -3.646 -13.702 1.00 94.88 78 PHE A C 1
ATOM 598 O O . PHE A 1 78 ? -4.542 -4.296 -12.679 1.00 94.88 78 PHE A O 1
ATOM 605 N N . VAL A 1 79 ? -5.204 -3.613 -14.713 1.00 95.81 79 VAL A N 1
ATOM 606 C CA . VAL A 1 79 ? -6.469 -4.357 -14.739 1.00 95.81 79 VAL A CA 1
ATOM 607 C C . VAL A 1 79 ? -6.393 -5.438 -15.812 1.00 95.81 79 VAL A C 1
ATOM 609 O O . VAL A 1 79 ? -6.242 -5.151 -16.996 1.00 95.81 79 VAL A O 1
ATOM 612 N N . TYR A 1 80 ? -6.524 -6.696 -15.396 1.00 94.06 80 TYR A N 1
ATOM 613 C CA . TYR A 1 80 ? -6.381 -7.858 -16.272 1.00 94.06 80 TYR A CA 1
ATOM 614 C C . TYR A 1 80 ? -7.723 -8.578 -16.435 1.00 94.06 80 TYR A C 1
ATOM 616 O O . TYR A 1 80 ? -8.375 -8.890 -15.442 1.00 94.06 80 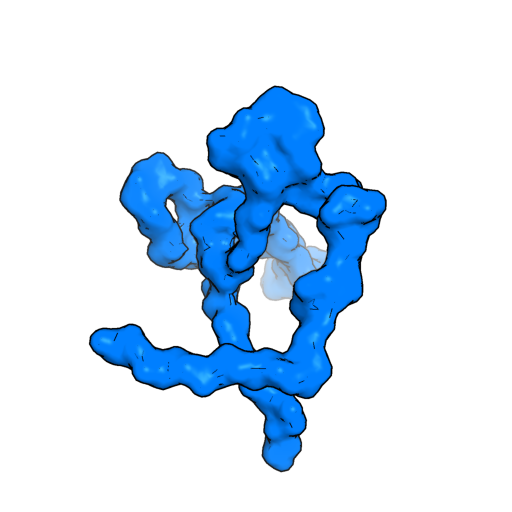TYR A O 1
ATOM 624 N N . ASP A 1 81 ? -8.109 -8.884 -17.675 1.00 94.88 81 ASP A N 1
ATOM 625 C CA . ASP A 1 81 ? -9.339 -9.637 -17.983 1.00 94.88 81 ASP A CA 1
ATOM 626 C C . ASP A 1 81 ? -9.149 -11.153 -17.779 1.00 94.88 81 ASP A C 1
ATOM 628 O O . ASP A 1 81 ? -9.988 -11.849 -17.206 1.00 94.88 81 ASP A O 1
ATOM 632 N N . HIS A 1 82 ? -7.986 -11.668 -18.185 1.00 94.44 82 HIS A N 1
ATOM 633 C CA . HIS A 1 82 ? -7.623 -13.083 -18.083 1.00 94.44 82 HIS A CA 1
ATOM 634 C C . HIS A 1 82 ? -6.193 -13.245 -17.534 1.00 94.44 82 HIS A C 1
ATOM 636 O O . HIS A 1 82 ? -5.285 -13.613 -18.285 1.00 94.44 82 HIS A O 1
ATOM 642 N N . PRO A 1 83 ? -5.946 -12.931 -16.245 1.00 93.94 83 PRO A N 1
ATOM 643 C CA . PRO A 1 83 ? -4.629 -13.119 -15.647 1.00 93.94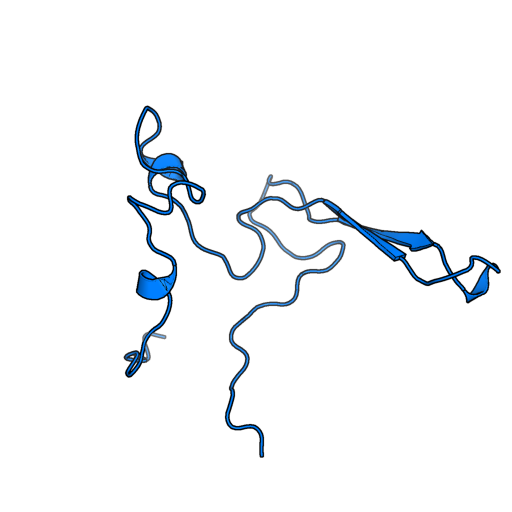 83 PRO A CA 1
ATOM 644 C C . PRO A 1 83 ? -4.273 -14.611 -15.581 1.00 93.94 83 PRO A C 1
ATOM 646 O O . PRO A 1 83 ? -5.092 -15.448 -15.198 1.00 93.94 83 PRO A O 1
ATOM 649 N N . LEU A 1 84 ? -3.033 -14.946 -15.935 1.00 95.44 84 LEU A N 1
ATOM 650 C CA . LEU A 1 84 ? -2.505 -16.301 -15.802 1.00 95.44 84 LEU A CA 1
ATOM 651 C C . LEU A 1 84 ? -1.957 -16.503 -14.384 1.00 95.44 84 LEU A C 1
ATOM 653 O O . LEU A 1 84 ? -1.058 -15.783 -13.958 1.00 95.44 84 LEU A O 1
ATOM 657 N N . MET A 1 85 ? -2.467 -17.513 -13.681 1.00 94.44 85 MET A N 1
ATOM 658 C CA . MET A 1 85 ? -1.912 -17.976 -12.410 1.00 94.44 85 MET A CA 1
ATOM 659 C C . MET A 1 85 ? -1.030 -19.196 -12.670 1.00 94.44 85 MET A C 1
ATOM 661 O O . MET A 1 85 ? -1.492 -20.178 -13.251 1.00 94.44 85 MET A O 1
ATOM 665 N N . ILE A 1 86 ? 0.234 -19.123 -12.258 1.00 96.38 86 ILE A N 1
ATOM 666 C CA . ILE A 1 86 ? 1.205 -20.212 -12.393 1.00 96.38 86 ILE A CA 1
ATOM 667 C C . ILE A 1 86 ? 1.633 -20.634 -10.990 1.00 96.38 86 ILE A C 1
ATOM 669 O O . ILE A 1 86 ? 1.981 -19.784 -10.173 1.00 96.38 86 ILE A O 1
ATOM 673 N N . ASP A 1 87 ? 1.603 -21.936 -10.726 1.00 97.00 87 ASP A N 1
ATOM 674 C CA . ASP A 1 87 ? 2.100 -22.525 -9.484 1.00 97.00 87 ASP A CA 1
ATOM 675 C C . ASP A 1 87 ? 3.611 -22.798 -9.605 1.00 97.00 87 ASP A C 1
ATOM 677 O O . ASP A 1 87 ? 4.037 -23.597 -10.444 1.00 97.00 87 ASP A O 1
ATOM 681 N N . CYS A 1 88 ? 4.411 -22.091 -8.802 1.00 95.62 88 CYS A N 1
ATOM 682 C CA . CYS A 1 88 ? 5.878 -22.147 -8.776 1.00 95.62 88 CYS A CA 1
ATOM 683 C C . CYS A 1 88 ? 6.375 -22.230 -7.314 1.00 95.62 88 CYS A C 1
ATOM 685 O O . CYS A 1 88 ? 6.854 -21.217 -6.794 1.00 95.62 88 CYS A O 1
ATOM 687 N N . PRO A 1 89 ? 6.204 -23.380 -6.638 1.00 90.56 89 PRO A N 1
ATOM 688 C CA . PRO A 1 89 ? 6.484 -23.537 -5.209 1.00 90.56 89 PRO A CA 1
ATOM 689 C C . PRO A 1 89 ? 7.978 -23.607 -4.864 1.00 90.56 89 PRO A C 1
ATOM 691 O O . PRO A 1 89 ? 8.785 -24.040 -5.722 1.00 90.56 89 PRO A O 1
#

pLDDT: mean 95.24, std 5.02, range [59.5, 98.56]